Protein AF-A0A137Q5Z2-F1 (afdb_monomer_lite)

Secondary structure (DSSP, 8-state):
--HHHHHHTT--SGGGTSSTTS-----TT-EEEEEEE---SSS--EEEETT--BEEEEEESSS----SS---BSEEE--SSTT-EEEEEEE--S-S---EE-

Structure (mmCIF, N/CA/C/O backbone):
data_AF-A0A137Q5Z2-F1
#
_entry.id   AF-A0A137Q5Z2-F1
#
loop_
_atom_site.group_PDB
_atom_site.id
_atom_site.type_symbol
_atom_site.label_atom_id
_atom_site.label_alt_id
_atom_site.label_comp_id
_atom_site.label_asym_id
_atom_site.label_entity_id
_atom_site.label_seq_id
_atom_site.pdbx_PDB_ins_code
_atom_site.Cartn_x
_atom_site.Cartn_y
_atom_site.Cartn_z
_atom_site.occupancy
_atom_site.B_iso_or_equiv
_atom_site.auth_seq_id
_atom_site.auth_comp_id
_atom_site.auth_asym_id
_atom_site.auth_atom_id
_atom_site.pdbx_PDB_model_num
ATOM 1 N N . VAL A 1 1 ? -11.595 -15.745 14.068 1.00 59.00 1 VAL A N 1
ATOM 2 C CA . VAL A 1 1 ? -12.594 -14.665 14.278 1.00 59.00 1 VAL A CA 1
ATOM 3 C C . VAL A 1 1 ? -12.304 -13.531 13.299 1.00 59.00 1 VAL A C 1
ATOM 5 O O . VAL A 1 1 ? -11.138 -13.161 13.198 1.00 59.00 1 VAL A O 1
ATOM 8 N N . PRO A 1 2 ? -13.295 -13.009 12.554 1.00 68.00 2 PRO A N 1
ATOM 9 C CA . PRO A 1 2 ? -13.105 -11.891 11.624 1.00 68.00 2 PRO A CA 1
ATOM 10 C C . PRO A 1 2 ? -12.533 -10.636 12.302 1.00 68.00 2 PRO A C 1
ATOM 12 O O . PRO A 1 2 ? -12.912 -10.304 13.424 1.00 68.00 2 PRO A O 1
ATOM 15 N N . VAL A 1 3 ? -11.653 -9.908 11.608 1.00 67.38 3 VAL A N 1
ATOM 16 C CA . VAL A 1 3 ? -10.895 -8.785 12.195 1.00 67.38 3 VAL A CA 1
ATOM 17 C C . VAL A 1 3 ? -11.791 -7.625 12.638 1.00 67.38 3 VAL A C 1
ATOM 19 O O . VAL A 1 3 ? -11.549 -7.019 13.679 1.00 67.38 3 VAL A O 1
ATOM 22 N N . LEU A 1 4 ? -12.874 -7.358 11.901 1.00 67.94 4 LEU A N 1
ATOM 23 C CA . LEU A 1 4 ? -13.838 -6.311 12.247 1.00 67.94 4 LEU A CA 1
ATOM 24 C C . LEU A 1 4 ? -14.476 -6.538 13.628 1.00 67.94 4 LEU A C 1
ATOM 26 O O . LEU A 1 4 ? -14.644 -5.588 14.388 1.00 67.94 4 LEU A O 1
ATOM 30 N N . ILE A 1 5 ? -14.767 -7.793 13.983 1.00 70.50 5 ILE A N 1
ATOM 31 C CA . ILE A 1 5 ? -15.360 -8.139 15.283 1.00 70.50 5 ILE A CA 1
ATOM 32 C C . ILE A 1 5 ? -14.360 -7.874 16.415 1.00 70.50 5 ILE A C 1
ATOM 34 O O . ILE A 1 5 ? -14.744 -7.325 17.440 1.00 70.50 5 ILE A O 1
ATOM 38 N N . ARG A 1 6 ? -13.064 -8.149 16.210 1.00 62.84 6 ARG A N 1
ATOM 39 C CA . ARG A 1 6 ? -12.020 -7.870 17.213 1.00 62.84 6 ARG A CA 1
ATOM 40 C C . ARG A 1 6 ? -11.904 -6.366 17.518 1.00 62.84 6 ARG A C 1
ATOM 42 O O . ARG A 1 6 ? -11.782 -5.992 18.681 1.00 62.84 6 ARG A O 1
ATOM 49 N N . ILE A 1 7 ? -12.017 -5.503 16.500 1.00 67.50 7 ILE A N 1
ATOM 50 C CA . ILE A 1 7 ? -11.998 -4.034 16.668 1.00 67.50 7 ILE A CA 1
ATOM 51 C C . ILE A 1 7 ? -13.217 -3.550 17.471 1.00 67.50 7 ILE A C 1
ATOM 53 O O . ILE A 1 7 ? -13.084 -2.715 18.371 1.00 67.50 7 ILE A O 1
ATOM 57 N N . LEU A 1 8 ? -14.409 -4.072 17.167 1.00 69.69 8 LEU A N 1
ATOM 58 C CA . LEU A 1 8 ? -15.639 -3.702 17.875 1.00 69.69 8 LEU A CA 1
ATOM 59 C C . LEU A 1 8 ? -15.658 -4.217 19.322 1.00 69.69 8 LEU A C 1
ATOM 61 O O . LEU A 1 8 ? -16.182 -3.534 20.195 1.00 69.69 8 LEU A O 1
ATOM 65 N N . SER A 1 9 ? -14.988 -5.338 19.604 1.00 75.81 9 SER A N 1
ATOM 66 C CA . SER A 1 9 ? -14.763 -5.861 20.960 1.00 75.81 9 SER A CA 1
ATOM 67 C C . SER A 1 9 ? -13.719 -5.084 21.780 1.00 75.81 9 SER A C 1
ATOM 69 O O . SER A 1 9 ? -13.313 -5.543 22.842 1.00 75.81 9 SER A O 1
ATOM 71 N N . GLY A 1 10 ? -13.267 -3.915 21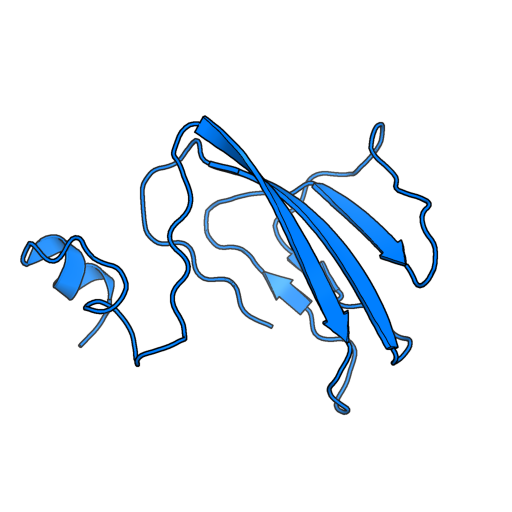.311 1.00 70.00 10 GLY A N 1
ATOM 72 C CA . GLY A 1 10 ? -12.389 -3.025 22.077 1.00 70.00 10 GLY A CA 1
ATOM 73 C C . GLY A 1 10 ? -10.894 -3.223 21.835 1.00 70.00 10 GLY A C 1
ATOM 74 O O . GLY A 1 10 ? -10.092 -2.499 22.421 1.00 70.00 10 GLY A O 1
ATOM 75 N N . VAL A 1 11 ? -10.491 -4.127 20.938 1.00 71.38 11 VAL A N 1
ATOM 76 C CA . VAL A 1 11 ? -9.081 -4.257 20.561 1.00 71.38 11 VAL A CA 1
ATOM 77 C C . VAL A 1 11 ? -8.662 -3.054 19.711 1.00 71.38 11 VAL A C 1
ATOM 79 O O . VAL A 1 11 ? -9.350 -2.668 18.761 1.00 71.38 11 VAL A O 1
ATOM 82 N N . ARG A 1 12 ? -7.540 -2.429 20.080 1.00 67.25 12 ARG A N 1
ATOM 83 C CA . ARG A 1 12 ? -7.010 -1.211 19.435 1.00 67.25 12 ARG A CA 1
ATOM 84 C C . ARG A 1 12 ? -5.586 -1.362 18.896 1.00 67.25 12 ARG A C 1
ATOM 86 O O . ARG A 1 12 ? -5.169 -0.518 18.113 1.00 67.25 12 ARG A O 1
ATOM 93 N N . ILE A 1 13 ? -4.866 -2.409 19.299 1.00 63.78 13 ILE A N 1
ATOM 94 C CA . ILE A 1 13 ? -3.494 -2.687 18.853 1.00 63.78 13 ILE A CA 1
ATOM 95 C C . ILE A 1 13 ? -3.507 -3.744 17.754 1.00 63.78 13 ILE A C 1
ATOM 97 O O . ILE A 1 13 ? -4.253 -4.723 17.835 1.00 63.78 13 ILE A O 1
ATOM 101 N N . ALA A 1 14 ? -2.730 -3.507 16.702 1.00 60.00 14 ALA A N 1
ATOM 102 C CA . ALA A 1 14 ? -2.795 -4.295 15.482 1.00 60.00 14 ALA A CA 1
ATOM 103 C C . ALA A 1 14 ? -2.301 -5.734 15.706 1.00 60.00 14 ALA A C 1
ATOM 105 O O . ALA A 1 14 ? -2.938 -6.657 15.207 1.00 60.00 14 ALA A O 1
ATOM 106 N N . GLU A 1 15 ? -1.317 -5.922 16.594 1.00 60.16 15 GLU A N 1
ATOM 107 C CA . GLU A 1 15 ? -0.789 -7.21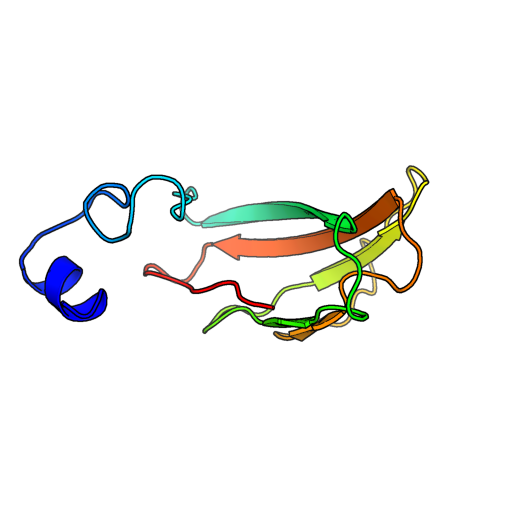8 17.058 1.00 60.16 15 GLU A CA 1
ATOM 108 C C . GLU A 1 15 ? -1.865 -8.119 17.675 1.00 60.16 15 GLU A C 1
ATOM 110 O O . GLU A 1 15 ? -1.768 -9.345 17.670 1.00 60.16 15 GLU A O 1
ATOM 115 N N . ALA A 1 16 ? -2.933 -7.516 18.197 1.00 59.06 16 ALA A N 1
ATOM 116 C CA . ALA A 1 16 ? -4.069 -8.233 18.754 1.00 59.06 16 ALA A CA 1
ATOM 117 C C . ALA A 1 16 ? -5.235 -8.369 17.759 1.00 59.06 16 ALA A C 1
ATOM 119 O O . ALA A 1 16 ? -6.331 -8.756 18.174 1.00 59.06 16 ALA A O 1
ATOM 120 N N . LEU A 1 17 ? -5.041 -8.078 16.466 1.00 60.53 17 LEU A N 1
ATOM 121 C CA . LEU A 1 17 ? -6.065 -8.136 15.413 1.00 60.53 17 LEU A CA 1
ATOM 122 C C . LEU A 1 17 ? -5.781 -9.189 14.330 1.00 60.53 17 LEU A C 1
ATOM 124 O O . LEU A 1 17 ? -6.746 -9.729 13.771 1.00 60.53 17 LEU A O 1
ATOM 128 N N . LEU A 1 18 ? -4.524 -9.567 14.088 1.00 64.06 18 LEU A N 1
ATOM 129 C CA . LEU A 1 18 ? -4.114 -10.496 13.023 1.00 64.06 18 LEU A CA 1
ATOM 130 C C . LEU A 1 18 ? -3.161 -11.594 13.547 1.00 64.06 18 LEU A C 1
ATOM 132 O O . LEU A 1 18 ? -2.809 -11.578 14.726 1.00 64.06 18 LEU A O 1
ATOM 136 N N . PRO A 1 19 ? -2.832 -12.630 12.744 1.00 64.88 19 PRO A N 1
ATOM 137 C CA . PRO A 1 19 ? -1.682 -13.485 13.024 1.00 64.88 19 PRO A CA 1
ATOM 138 C C . PRO A 1 19 ? -0.434 -12.604 13.107 1.00 64.88 19 PRO A C 1
ATOM 140 O O . PRO A 1 19 ? -0.222 -11.765 12.230 1.00 64.88 19 PRO A O 1
ATOM 143 N N . THR A 1 20 ? 0.355 -12.791 14.160 1.00 63.16 20 THR A N 1
ATOM 144 C CA . THR A 1 20 ? 1.523 -11.970 14.485 1.00 63.16 20 THR A CA 1
ATOM 145 C C . THR A 1 20 ? 2.417 -11.755 13.261 1.00 63.16 20 THR A C 1
ATOM 147 O O . THR A 1 20 ? 2.817 -12.719 12.606 1.00 63.16 20 THR A O 1
ATOM 150 N N . GLY A 1 21 ? 2.737 -10.492 12.959 1.00 68.00 21 GLY A N 1
ATOM 151 C CA . GLY A 1 21 ? 3.659 -10.119 11.875 1.00 68.00 21 GLY A CA 1
ATOM 152 C C . GLY A 1 21 ? 3.006 -9.736 10.541 1.00 68.00 21 GLY A C 1
ATOM 153 O O . GLY A 1 21 ? 3.718 -9.385 9.602 1.00 68.00 21 GLY A O 1
ATOM 154 N N . GLY A 1 22 ? 1.671 -9.766 10.446 1.00 73.44 22 GLY A N 1
ATOM 155 C CA . GLY A 1 22 ? 0.910 -9.282 9.284 1.00 73.44 22 GLY A CA 1
ATOM 156 C C . GLY A 1 22 ? 0.351 -7.861 9.426 1.00 73.44 22 GLY A C 1
ATOM 157 O O . GLY A 1 22 ? -0.379 -7.402 8.546 1.00 73.44 22 GLY A O 1
ATOM 158 N N . GLU A 1 23 ? 0.641 -7.174 10.532 1.00 76.62 23 GLU A N 1
ATOM 159 C CA . GLU A 1 23 ? 0.139 -5.830 10.812 1.00 76.62 23 GLU A CA 1
ATOM 160 C C . GLU A 1 23 ? 1.176 -4.721 10.603 1.00 76.62 23 GLU A C 1
ATOM 162 O O . GLU A 1 23 ? 2.362 -4.883 10.877 1.00 76.62 23 GLU A O 1
ATOM 167 N N . LEU A 1 24 ? 0.697 -3.548 10.175 1.00 83.94 24 LEU A N 1
ATOM 168 C CA . LEU A 1 24 ? 1.473 -2.311 10.157 1.00 83.94 24 LEU A CA 1
ATOM 169 C C . LEU A 1 24 ? 0.605 -1.151 10.654 1.00 83.94 24 LEU A C 1
ATOM 171 O O . LEU A 1 24 ? -0.389 -0.789 10.021 1.00 83.94 24 LEU A O 1
ATOM 175 N N . THR A 1 25 ? 0.996 -0.544 11.773 1.00 85.81 25 THR A N 1
ATOM 176 C CA . THR A 1 25 ? 0.356 0.676 12.279 1.00 85.81 25 THR A CA 1
ATOM 177 C C . THR A 1 25 ? 0.962 1.895 11.593 1.00 85.81 25 THR A C 1
ATOM 179 O O . THR A 1 25 ? 2.182 2.045 11.539 1.00 85.81 25 THR A O 1
ATOM 182 N N . VAL A 1 26 ? 0.113 2.792 11.090 1.00 88.44 26 VAL A N 1
ATOM 183 C CA . VAL A 1 26 ? 0.539 4.022 10.412 1.00 88.44 26 VAL A CA 1
ATOM 184 C C . VAL A 1 26 ? 0.035 5.268 11.146 1.00 88.44 26 VAL A C 1
ATOM 186 O O . VAL A 1 26 ? -1.079 5.262 11.677 1.00 88.44 26 VAL A O 1
ATOM 189 N N . PRO A 1 27 ? 0.819 6.359 11.183 1.00 92.38 27 PRO A N 1
ATOM 190 C CA . PRO A 1 27 ? 0.392 7.610 11.801 1.00 92.38 27 PRO A CA 1
ATOM 191 C C . PRO A 1 27 ? -0.770 8.245 11.031 1.00 92.38 27 PRO A C 1
ATOM 193 O O . PRO A 1 27 ? -0.833 8.153 9.806 1.00 92.38 27 PRO A O 1
ATOM 196 N N . LYS A 1 28 ? -1.666 8.936 11.742 1.00 91.50 28 LYS A N 1
ATOM 197 C CA . LYS A 1 28 ? -2.805 9.672 11.167 1.00 91.50 28 LYS A CA 1
ATOM 198 C C . LYS A 1 28 ? -2.346 10.928 10.404 1.00 91.50 28 LYS A C 1
ATOM 200 O O . LYS A 1 28 ? -1.404 11.593 10.829 1.00 91.50 28 LYS A O 1
ATOM 205 N N . GLU A 1 29 ? -3.039 11.271 9.313 1.00 93.06 29 GLU A N 1
ATOM 206 C CA . GLU A 1 29 ? -2.788 12.461 8.473 1.00 93.06 29 GLU A CA 1
ATOM 207 C C . GLU A 1 29 ? -1.345 12.575 7.937 1.00 93.06 29 GLU A C 1
ATOM 209 O O . GLU A 1 29 ? -0.781 13.664 7.820 1.00 93.06 29 GLU A O 1
ATOM 214 N N . LYS A 1 30 ? -0.726 11.448 7.583 1.00 95.00 30 LYS A N 1
ATOM 215 C CA . LYS A 1 30 ? 0.607 11.390 6.973 1.00 95.00 30 LYS A CA 1
ATOM 216 C C . LYS A 1 30 ? 0.552 10.818 5.565 1.00 95.00 30 LYS A C 1
ATOM 218 O O . LYS A 1 30 ? -0.370 10.092 5.199 1.00 95.00 30 LYS A O 1
ATOM 223 N N . VAL A 1 31 ? 1.562 11.163 4.774 1.00 93.81 31 VAL A N 1
ATOM 224 C CA . VAL A 1 31 ? 1.830 10.495 3.501 1.00 93.81 31 VAL A CA 1
ATOM 225 C C . VAL A 1 31 ? 2.752 9.327 3.796 1.00 93.81 31 VAL A C 1
ATOM 227 O O . VAL A 1 31 ? 3.860 9.521 4.291 1.00 93.81 31 VAL A O 1
ATOM 230 N N . ILE A 1 32 ? 2.276 8.125 3.506 1.00 93.69 32 ILE A N 1
ATOM 231 C CA . ILE A 1 32 ? 3.046 6.896 3.639 1.00 93.69 32 ILE A CA 1
ATOM 232 C C . ILE A 1 32 ? 3.484 6.479 2.250 1.00 93.69 32 ILE A C 1
ATOM 234 O O . ILE A 1 32 ? 2.683 6.487 1.315 1.00 93.69 32 ILE A O 1
ATOM 238 N N . ARG A 1 33 ? 4.759 6.124 2.129 1.00 91.44 33 ARG A N 1
ATOM 239 C CA . ARG A 1 33 ? 5.312 5.468 0.953 1.00 91.44 33 ARG A CA 1
ATOM 240 C C . ARG A 1 33 ? 5.598 4.019 1.309 1.00 91.44 33 ARG A C 1
ATOM 242 O O . ARG A 1 33 ? 6.152 3.742 2.368 1.00 91.44 33 ARG A O 1
ATOM 249 N N . VAL A 1 34 ? 5.221 3.127 0.409 1.00 89.62 34 VAL A N 1
ATOM 250 C CA . VAL A 1 34 ? 5.522 1.704 0.491 1.00 89.62 34 VAL A CA 1
ATOM 251 C C . VAL A 1 34 ? 6.428 1.361 -0.676 1.00 89.62 34 VAL A C 1
ATOM 253 O O . VAL A 1 34 ? 6.109 1.677 -1.823 1.00 89.62 34 VAL A O 1
ATOM 256 N N . ASP A 1 35 ? 7.546 0.720 -0.356 1.00 88.31 35 ASP A N 1
ATOM 257 C CA . ASP A 1 35 ? 8.473 0.140 -1.317 1.00 88.31 35 ASP A CA 1
ATOM 258 C C . ASP A 1 35 ? 8.411 -1.377 -1.165 1.00 88.31 35 ASP A C 1
ATOM 260 O O . ASP A 1 35 ? 8.581 -1.908 -0.066 1.00 88.31 35 ASP A O 1
ATOM 264 N N . THR A 1 36 ? 8.115 -2.090 -2.247 1.00 85.12 36 THR A N 1
ATOM 265 C CA . THR A 1 36 ? 8.002 -3.550 -2.205 1.00 85.12 36 THR A CA 1
ATOM 266 C C . THR A 1 36 ? 8.805 -4.182 -3.319 1.00 85.12 36 THR A C 1
ATOM 268 O O . THR A 1 36 ? 8.589 -3.898 -4.495 1.00 85.12 36 THR A O 1
ATOM 271 N N . LEU A 1 37 ? 9.735 -5.048 -2.925 1.00 82.81 37 LEU A N 1
ATOM 272 C CA . LEU A 1 37 ? 10.571 -5.824 -3.829 1.00 82.81 37 LEU A CA 1
ATOM 273 C C . LEU A 1 37 ? 9.785 -7.001 -4.394 1.00 82.81 37 LEU A C 1
ATOM 275 O O . LEU A 1 37 ? 9.161 -7.758 -3.645 1.00 82.81 37 LEU A O 1
ATOM 279 N N . ARG A 1 38 ? 9.911 -7.229 -5.699 1.00 79.19 38 ARG A N 1
ATOM 280 C CA . ARG A 1 38 ? 9.505 -8.498 -6.291 1.00 79.19 38 ARG A CA 1
ATOM 281 C C . ARG A 1 38 ? 10.524 -9.576 -5.913 1.00 79.19 38 ARG A C 1
ATOM 283 O O . ARG A 1 38 ? 11.661 -9.538 -6.380 1.00 79.19 38 ARG A O 1
ATOM 290 N N . ARG A 1 39 ? 10.101 -10.531 -5.074 1.00 71.88 39 ARG A N 1
ATOM 291 C CA . ARG A 1 39 ? 10.932 -11.657 -4.589 1.00 71.88 39 ARG A CA 1
ATOM 292 C C . ARG A 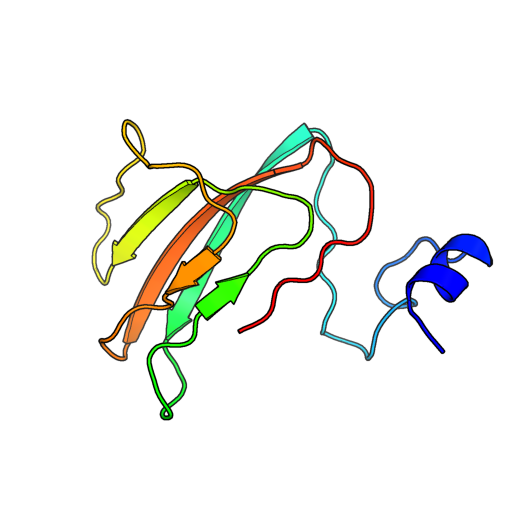1 39 ? 10.365 -13.050 -4.887 1.00 71.88 39 ARG A C 1
ATOM 294 O O . ARG A 1 39 ? 11.003 -14.029 -4.525 1.00 71.88 39 ARG A O 1
ATOM 301 N N . LEU A 1 40 ? 9.162 -13.152 -5.457 1.00 66.19 40 LEU A N 1
ATOM 302 C CA . LEU A 1 40 ? 8.471 -14.429 -5.665 1.00 66.19 40 LEU A CA 1
ATOM 303 C C . LEU A 1 40 ? 8.268 -14.716 -7.157 1.00 66.19 40 LEU A C 1
ATOM 305 O O . LEU A 1 40 ? 7.886 -13.834 -7.932 1.00 66.19 40 LEU A O 1
ATOM 309 N N . SER A 1 41 ? 8.519 -15.970 -7.537 1.00 62.44 41 SER A N 1
ATOM 310 C CA . SER A 1 41 ? 8.129 -16.553 -8.819 1.00 62.44 41 SER A CA 1
ATOM 311 C C . SER A 1 41 ? 6.642 -16.939 -8.780 1.00 62.44 41 SER A C 1
ATOM 313 O O . SER A 1 41 ? 6.120 -17.294 -7.727 1.00 62.44 41 SER A O 1
ATOM 315 N N . GLY A 1 42 ? 5.932 -16.845 -9.912 1.00 66.31 42 GLY A N 1
ATOM 316 C CA . GLY A 1 42 ? 4.493 -17.172 -9.976 1.00 66.31 42 GLY A CA 1
ATOM 317 C C . GLY A 1 42 ? 3.600 -16.135 -10.659 1.00 66.31 42 GLY A C 1
ATOM 318 O O . GLY A 1 42 ? 2.408 -16.371 -10.819 1.00 66.31 42 GLY A O 1
ATOM 319 N N . GLY A 1 43 ? 4.167 -15.022 -11.119 1.00 61.50 43 GLY A N 1
ATOM 320 C CA . GLY A 1 43 ? 3.481 -14.047 -11.964 1.00 61.50 43 GLY A CA 1
ATOM 321 C C . GLY A 1 43 ? 3.669 -12.616 -11.473 1.00 61.50 43 GLY A C 1
ATOM 322 O O . GLY A 1 43 ? 4.331 -12.378 -10.459 1.00 61.50 43 GLY A O 1
ATOM 323 N N . PRO A 1 44 ? 3.136 -11.640 -12.213 1.00 62.72 44 PRO A N 1
ATOM 324 C CA . PRO A 1 44 ? 3.179 -10.259 -11.791 1.00 62.72 44 PRO A CA 1
ATOM 325 C C . PRO A 1 44 ? 2.024 -10.055 -10.788 1.00 62.72 44 PRO A C 1
ATOM 327 O O . PRO A 1 44 ? 0.851 -9.981 -11.145 1.00 62.72 44 PRO A O 1
ATOM 330 N N . HIS A 1 45 ? 2.367 -10.094 -9.501 1.00 77.56 45 HIS A N 1
ATOM 331 C CA . HIS A 1 45 ? 1.430 -9.966 -8.385 1.00 77.56 45 HIS A CA 1
ATOM 332 C C . HIS A 1 45 ? 0.759 -8.588 -8.366 1.00 77.56 45 HIS A C 1
ATOM 334 O O . HIS A 1 45 ? 1.422 -7.576 -8.584 1.00 77.56 45 HIS A O 1
ATOM 340 N N . THR A 1 46 ? -0.538 -8.513 -8.070 1.00 83.00 46 THR A N 1
ATOM 341 C CA . THR A 1 46 ? -1.278 -7.245 -8.096 1.00 83.00 46 THR A CA 1
ATOM 342 C C . THR A 1 46 ? -1.630 -6.759 -6.704 1.00 83.00 46 THR A C 1
ATOM 344 O O . THR A 1 46 ? -2.458 -7.348 -6.033 1.00 83.00 46 THR A O 1
ATOM 347 N N . PHE A 1 47 ? -1.075 -5.635 -6.269 1.00 86.25 47 PHE A N 1
ATOM 348 C CA . PHE A 1 47 ? -1.482 -5.025 -5.014 1.00 86.25 47 PHE A CA 1
ATOM 349 C C . PHE A 1 47 ? -2.820 -4.311 -5.120 1.00 86.25 47 PHE A C 1
ATOM 351 O O . PHE A 1 47 ? -2.932 -3.359 -5.889 1.00 86.25 47 PHE A O 1
ATOM 358 N N . HIS A 1 48 ? -3.778 -4.706 -4.280 1.00 89.75 48 HIS A N 1
ATOM 359 C CA . HIS A 1 48 ? -5.008 -3.963 -4.013 1.00 89.75 48 HIS A CA 1
ATOM 360 C C . HIS A 1 48 ? -5.037 -3.420 -2.578 1.00 89.75 48 HIS A C 1
ATOM 362 O O . HIS A 1 48 ? -4.766 -4.161 -1.626 1.00 89.75 48 HIS A O 1
ATOM 368 N N . MET A 1 49 ? -5.404 -2.142 -2.418 1.00 88.50 49 MET A N 1
ATOM 369 C CA . MET A 1 49 ? -5.654 -1.517 -1.115 1.00 88.50 49 MET A CA 1
ATOM 370 C C . MET A 1 49 ? -7.135 -1.239 -0.899 1.00 88.50 49 MET A C 1
ATOM 372 O O . MET A 1 49 ? -7.777 -0.484 -1.625 1.00 88.50 49 MET A O 1
ATOM 376 N N . HIS A 1 50 ? -7.669 -1.794 0.182 1.00 87.75 50 HIS A N 1
ATOM 377 C CA . HIS A 1 50 ? -9.066 -1.587 0.528 1.00 87.75 50 HIS A CA 1
ATOM 378 C C . HIS A 1 50 ? -9.305 -0.169 1.086 1.00 87.75 50 HIS A C 1
ATOM 380 O O . HIS A 1 50 ? -8.672 0.227 2.064 1.00 87.75 50 HIS A O 1
ATOM 386 N N . LYS A 1 51 ? -10.277 0.561 0.511 1.00 81.06 51 LYS A N 1
ATOM 387 C CA . LYS A 1 51 ? -10.774 1.888 0.956 1.00 81.06 51 LYS A CA 1
ATOM 388 C C . LYS A 1 51 ? -9.779 3.054 0.875 1.00 81.06 51 LYS A C 1
ATOM 390 O O . LYS A 1 51 ? -10.077 4.139 1.384 1.00 81.06 51 LYS A O 1
ATOM 395 N N . VAL A 1 52 ? -8.626 2.849 0.244 1.00 86.88 52 VAL A N 1
ATOM 396 C CA . VAL A 1 52 ? -7.593 3.870 0.063 1.00 86.88 52 VAL A CA 1
ATOM 397 C C . VAL A 1 52 ? -7.059 3.778 -1.357 1.00 86.88 52 VAL A C 1
ATOM 399 O O . VAL A 1 52 ? -6.533 2.745 -1.759 1.00 86.88 52 VAL A O 1
ATOM 402 N N . SER A 1 53 ? -7.159 4.874 -2.105 1.00 90.31 53 SER A N 1
ATOM 403 C CA . SER A 1 53 ? -6.430 5.011 -3.362 1.00 90.31 53 SER A CA 1
ATOM 404 C C . SER A 1 53 ? -5.009 5.510 -3.099 1.00 90.31 53 SER A C 1
ATOM 406 O O . SER A 1 53 ? -4.767 6.312 -2.193 1.00 90.31 53 SER A O 1
ATOM 408 N N . PHE A 1 54 ? -4.078 5.070 -3.929 1.00 91.44 54 PHE A N 1
ATOM 409 C CA . PHE A 1 54 ? -2.666 5.404 -3.874 1.00 91.44 54 PHE A CA 1
ATOM 410 C C . PHE A 1 54 ? -2.160 5.893 -5.231 1.00 91.44 54 PHE A C 1
ATOM 412 O O . PHE A 1 54 ? -2.757 5.639 -6.278 1.00 91.44 54 PHE A O 1
ATOM 419 N N . ASP A 1 55 ? -1.030 6.589 -5.197 1.00 92.25 55 ASP A N 1
ATOM 420 C CA . ASP A 1 55 ? -0.319 7.080 -6.370 1.00 92.25 55 ASP A CA 1
ATOM 421 C C . ASP A 1 55 ? 0.881 6.146 -6.633 1.00 92.25 55 ASP A C 1
ATOM 423 O O . ASP A 1 55 ? 1.840 6.160 -5.846 1.00 92.25 55 ASP A O 1
ATOM 427 N N . PRO A 1 56 ? 0.871 5.314 -7.694 1.00 89.75 56 PRO A N 1
ATOM 428 C CA . PRO A 1 56 ? 2.043 4.538 -8.082 1.00 89.75 56 PRO A CA 1
ATOM 429 C C . PRO A 1 56 ? 3.156 5.475 -8.540 1.00 89.75 56 PRO A C 1
ATOM 431 O O . PRO A 1 56 ? 2.996 6.237 -9.495 1.00 89.75 56 PRO A O 1
ATOM 434 N N . LEU A 1 57 ? 4.300 5.423 -7.878 1.00 88.06 57 LEU A N 1
ATOM 435 C CA . LEU A 1 57 ? 5.455 6.232 -8.245 1.00 88.06 57 LEU A CA 1
ATOM 436 C C . LEU A 1 57 ? 6.213 5.601 -9.414 1.00 88.06 57 LEU A C 1
ATOM 438 O O . LEU A 1 57 ? 6.842 6.340 -10.166 1.00 88.06 57 LEU A O 1
ATOM 442 N N . GLY A 1 58 ? 6.110 4.276 -9.588 1.00 83.31 58 GLY A N 1
ATOM 443 C CA . GLY A 1 58 ? 6.651 3.511 -10.716 1.00 83.31 58 GLY A CA 1
ATOM 444 C C . GLY A 1 58 ? 7.324 2.200 -10.297 1.00 83.31 58 GLY A C 1
ATOM 445 O O . GLY A 1 58 ? 7.300 1.822 -9.124 1.00 83.31 58 GLY A O 1
ATOM 446 N N . TYR A 1 59 ? 7.916 1.527 -11.286 1.00 81.44 59 TYR A N 1
ATOM 447 C CA . TYR A 1 59 ? 8.700 0.302 -11.131 1.00 81.44 59 TYR A CA 1
ATOM 448 C C . TYR A 1 59 ? 10.172 0.617 -11.331 1.00 81.44 59 TYR A C 1
ATOM 450 O O . TYR A 1 59 ? 10.541 1.222 -12.339 1.00 81.44 59 TYR A O 1
ATOM 458 N N . PHE A 1 60 ? 11.006 0.219 -10.382 1.00 76.88 60 PHE A N 1
ATOM 459 C CA . PHE A 1 60 ? 12.361 0.725 -10.293 1.00 76.88 60 PHE A CA 1
ATOM 460 C C . PHE A 1 60 ? 13.365 -0.356 -9.916 1.00 76.88 60 PHE A C 1
ATOM 462 O O . PHE A 1 60 ? 13.116 -1.224 -9.087 1.00 76.88 60 PHE A O 1
ATOM 469 N N . ASN A 1 61 ? 14.548 -0.217 -10.494 1.00 72.62 61 ASN A N 1
ATOM 470 C CA . ASN A 1 61 ? 15.837 -0.635 -9.950 1.00 72.62 61 ASN A CA 1
ATOM 471 C C . ASN A 1 61 ? 16.803 0.569 -9.898 1.00 72.62 61 ASN A C 1
ATOM 473 O O . ASN A 1 61 ? 18.018 0.408 -9.863 1.00 72.62 61 ASN A O 1
ATOM 477 N N . THR A 1 62 ? 16.251 1.790 -9.941 1.00 67.81 62 THR A N 1
ATOM 478 C CA . THR A 1 62 ? 16.979 3.067 -9.980 1.00 67.81 62 THR A CA 1
ATOM 479 C C . THR A 1 62 ? 16.385 4.062 -8.974 1.00 67.81 62 THR A C 1
ATOM 481 O O . THR A 1 62 ? 15.306 3.837 -8.434 1.00 67.81 62 THR A O 1
ATOM 484 N N . ASN A 1 63 ? 17.055 5.199 -8.752 1.00 68.00 63 ASN A N 1
ATOM 485 C CA . ASN A 1 63 ? 16.612 6.252 -7.821 1.00 68.00 63 ASN A CA 1
ATOM 486 C C . ASN A 1 63 ? 15.680 7.317 -8.441 1.00 68.00 63 ASN A C 1
ATOM 488 O O . ASN A 1 63 ? 15.542 8.411 -7.893 1.00 68.00 63 ASN A O 1
ATOM 492 N N . ARG A 1 64 ? 15.062 7.060 -9.599 1.00 76.56 64 ARG A N 1
ATOM 493 C CA . ARG A 1 64 ? 14.143 8.016 -10.250 1.00 76.56 64 ARG A CA 1
ATOM 494 C C . ARG A 1 64 ? 12.705 7.698 -9.844 1.00 76.56 64 ARG A C 1
ATOM 496 O O . ARG A 1 64 ? 12.369 6.534 -9.779 1.00 76.56 64 ARG A O 1
ATOM 503 N N . PHE A 1 65 ? 11.857 8.698 -9.592 1.00 79.88 65 PHE A N 1
ATOM 504 C CA . PHE A 1 65 ? 10.465 8.505 -9.146 1.00 79.88 65 PHE A CA 1
ATOM 505 C C . PHE A 1 65 ? 9.512 9.472 -9.853 1.00 79.88 65 PHE A C 1
ATOM 507 O O . PHE A 1 65 ? 9.856 10.639 -10.049 1.00 79.88 65 PHE A O 1
ATOM 514 N N . LYS A 1 66 ? 8.291 9.027 -10.187 1.00 80.44 66 LYS A N 1
ATOM 515 C CA . LYS A 1 66 ? 7.258 9.893 -10.774 1.00 80.44 66 LYS A CA 1
ATOM 516 C C . LYS A 1 66 ? 6.373 10.499 -9.681 1.00 80.44 66 LYS A C 1
ATOM 518 O O . LYS A 1 66 ? 5.385 9.900 -9.268 1.00 80.44 66 LYS A O 1
ATOM 523 N N . PHE A 1 67 ? 6.722 11.695 -9.208 1.00 79.81 67 PHE A N 1
ATOM 524 C CA . PHE A 1 67 ? 5.975 12.371 -8.134 1.00 79.81 67 PHE A CA 1
ATOM 525 C C . PHE A 1 67 ? 4.848 13.303 -8.605 1.00 79.81 67 PHE A C 1
ATOM 527 O O . PHE A 1 67 ? 3.942 13.564 -7.808 1.00 79.81 67 PHE A O 1
ATOM 534 N N . LEU A 1 68 ? 4.916 13.805 -9.845 1.00 77.12 68 LEU A N 1
ATOM 535 C CA . LEU A 1 68 ? 4.013 14.838 -10.374 1.00 77.12 68 LEU A CA 1
ATOM 536 C C . LEU A 1 68 ? 2.744 14.240 -11.006 1.00 77.12 68 LEU A C 1
ATOM 538 O O . LEU A 1 68 ? 1.657 14.476 -10.496 1.00 77.12 68 LEU A O 1
ATOM 542 N N . ASP A 1 69 ? 2.874 13.380 -12.023 1.00 78.06 69 ASP A N 1
ATOM 543 C CA . ASP A 1 69 ? 1.716 12.923 -12.821 1.00 78.06 69 ASP A CA 1
ATOM 544 C C . ASP A 1 69 ? 1.390 11.439 -12.616 1.00 78.06 69 ASP A C 1
ATOM 546 O O . ASP A 1 69 ? 1.248 10.658 -13.567 1.00 78.06 69 ASP A O 1
ATOM 550 N N . SER A 1 70 ? 1.361 11.002 -11.362 1.00 81.56 70 SER A N 1
ATOM 551 C CA . SER A 1 70 ? 0.929 9.642 -11.051 1.00 81.56 70 SER A CA 1
ATOM 552 C C . SER A 1 70 ? -0.598 9.545 -11.093 1.00 81.56 70 SER A C 1
ATOM 554 O O . SER A 1 70 ? -1.299 10.337 -10.465 1.00 81.56 70 SER A O 1
ATOM 556 N N . VAL A 1 71 ? -1.118 8.560 -11.829 1.00 85.69 71 VAL A N 1
ATOM 557 C CA . VAL A 1 71 ? -2.560 8.288 -11.872 1.00 85.69 71 VAL A CA 1
ATOM 558 C C . VAL A 1 71 ? -2.950 7.501 -10.629 1.00 85.69 71 VAL A C 1
ATOM 560 O O . VAL A 1 71 ? -2.598 6.320 -10.502 1.00 85.69 71 VAL A O 1
ATOM 563 N N . ARG A 1 72 ? -3.708 8.163 -9.754 1.00 90.00 72 ARG A N 1
ATOM 564 C CA . ARG A 1 72 ? -4.272 7.588 -8.536 1.00 90.00 72 ARG A CA 1
ATOM 565 C C . ARG A 1 72 ? -5.198 6.416 -8.857 1.00 90.00 72 ARG A C 1
ATOM 567 O O . ARG A 1 72 ? -6.055 6.517 -9.730 1.00 90.00 72 ARG A O 1
ATOM 574 N N . ARG A 1 73 ? -5.016 5.309 -8.143 1.00 90.44 73 ARG A N 1
ATOM 575 C CA . ARG A 1 73 ? -5.751 4.046 -8.318 1.00 90.44 73 ARG A CA 1
ATOM 576 C C . ARG A 1 73 ? -5.754 3.252 -7.014 1.00 90.44 73 ARG A C 1
ATOM 578 O O . ARG A 1 73 ? -5.104 3.654 -6.060 1.00 90.44 73 ARG A O 1
ATOM 585 N N . ASP A 1 74 ? -6.471 2.144 -6.951 1.00 90.69 74 ASP A N 1
ATOM 586 C CA . ASP A 1 74 ? -6.523 1.243 -5.787 1.00 90.69 74 ASP A CA 1
ATOM 587 C C . ASP A 1 74 ? -5.913 -0.139 -6.069 1.00 90.69 74 ASP A C 1
ATOM 589 O O . ASP A 1 74 ? -5.829 -0.971 -5.164 1.00 90.69 74 ASP A O 1
ATOM 593 N N . MET A 1 75 ? -5.470 -0.372 -7.309 1.00 88.56 75 MET A N 1
ATOM 594 C CA . MET A 1 75 ? -4.823 -1.596 -7.760 1.00 88.56 75 MET A CA 1
ATOM 595 C C . MET A 1 75 ? -3.602 -1.290 -8.638 1.00 88.56 75 MET A C 1
ATOM 597 O O . MET A 1 75 ? -3.649 -0.422 -9.511 1.00 88.56 75 MET A O 1
ATOM 601 N N . THR A 1 76 ? -2.492 -1.996 -8.431 1.00 87.38 76 THR A N 1
ATOM 602 C CA . THR A 1 76 ? -1.287 -1.898 -9.272 1.00 87.38 76 THR A CA 1
ATOM 603 C C . THR A 1 76 ? -0.549 -3.225 -9.328 1.00 87.38 76 THR A C 1
ATOM 605 O O . THR A 1 76 ? -0.657 -4.030 -8.415 1.00 87.38 76 THR A O 1
ATOM 608 N N . ASN A 1 77 ? 0.232 -3.456 -10.376 1.00 84.69 77 ASN A N 1
ATOM 609 C CA . ASN A 1 77 ? 1.102 -4.627 -10.456 1.00 84.69 77 ASN A CA 1
ATOM 610 C C . ASN A 1 77 ? 2.368 -4.441 -9.579 1.00 84.69 77 ASN A C 1
ATOM 612 O O . ASN A 1 77 ? 2.646 -3.317 -9.174 1.00 84.69 77 ASN A O 1
ATOM 616 N N . MET A 1 78 ? 3.126 -5.499 -9.269 1.00 76.62 78 MET A N 1
ATOM 617 C CA . MET A 1 78 ? 4.361 -5.512 -8.460 1.00 76.62 78 MET A CA 1
ATOM 618 C C . MET A 1 78 ? 5.663 -5.350 -9.262 1.00 76.62 78 MET A C 1
ATOM 620 O O . MET A 1 78 ? 6.723 -5.258 -8.647 1.00 76.62 78 MET A O 1
ATOM 624 N N . CYS A 1 79 ? 5.582 -5.259 -10.596 1.00 75.50 79 CYS A N 1
ATOM 625 C CA . CYS A 1 79 ? 6.670 -5.333 -11.592 1.00 75.50 79 CYS A CA 1
ATOM 626 C C . CYS A 1 79 ? 6.791 -6.733 -12.210 1.00 75.50 79 CYS A C 1
ATOM 628 O O . CYS A 1 79 ? 6.523 -7.739 -11.563 1.00 75.50 79 CYS A O 1
ATOM 630 N N . GLU A 1 80 ? 7.229 -6.796 -13.465 1.00 75.81 80 GLU A N 1
ATOM 631 C CA . GLU A 1 80 ? 7.449 -8.049 -14.200 1.00 75.81 80 GLU A CA 1
ATOM 632 C C . GLU A 1 80 ? 8.880 -8.587 -14.066 1.00 75.81 80 GLU A C 1
ATOM 634 O O . GLU A 1 80 ? 9.127 -9.762 -14.337 1.00 75.81 80 GLU A O 1
ATOM 639 N N . THR A 1 81 ? 9.832 -7.757 -13.628 1.00 79.56 81 THR A N 1
ATOM 640 C CA . THR A 1 81 ? 11.258 -8.105 -13.514 1.00 79.56 81 THR A CA 1
ATOM 641 C C . THR A 1 81 ? 11.635 -8.373 -12.062 1.00 79.56 81 THR A C 1
ATOM 643 O O . THR A 1 81 ? 11.240 -7.646 -11.155 1.00 79.56 81 THR A O 1
ATOM 646 N N . GLU A 1 82 ? 12.32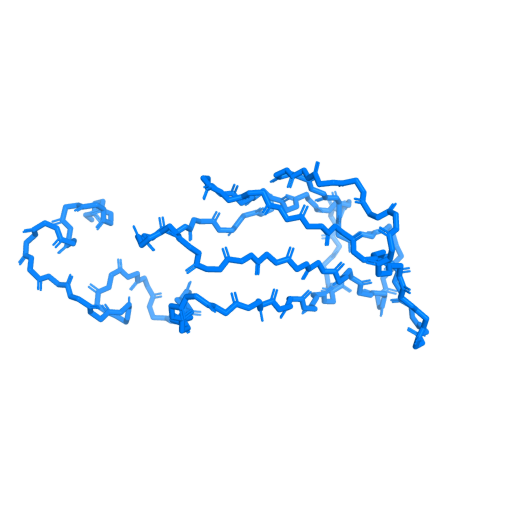9 -9.481 -11.815 1.00 80.94 82 GLU A N 1
ATOM 647 C CA . GLU A 1 82 ? 12.708 -9.909 -10.466 1.00 80.94 82 GLU A CA 1
ATOM 648 C C . GLU A 1 82 ? 13.840 -9.018 -9.956 1.00 80.94 82 GLU A C 1
ATOM 650 O O . GLU A 1 82 ? 14.668 -8.559 -10.741 1.00 80.94 82 GLU A O 1
ATOM 655 N N . GLY A 1 83 ? 13.842 -8.707 -8.660 1.00 79.12 83 GLY A N 1
ATOM 656 C CA . GLY A 1 83 ? 14.801 -7.763 -8.081 1.00 79.12 83 GLY A CA 1
ATOM 657 C C . GLY A 1 83 ? 14.443 -6.284 -8.275 1.00 79.12 83 GLY A C 1
ATOM 658 O O . GLY A 1 83 ? 14.996 -5.440 -7.571 1.00 79.12 83 GLY A O 1
ATOM 659 N N . ASN A 1 84 ? 13.476 -5.954 -9.138 1.00 83.75 84 ASN A N 1
ATOM 660 C CA . ASN A 1 84 ? 12.883 -4.618 -9.161 1.00 83.75 84 ASN A CA 1
ATOM 661 C C . ASN A 1 84 ? 11.917 -4.439 -7.979 1.00 83.75 84 ASN A C 1
ATOM 663 O O . ASN A 1 84 ? 11.352 -5.402 -7.451 1.00 83.75 84 ASN A O 1
ATOM 667 N N . PHE A 1 85 ? 11.687 -3.188 -7.590 1.00 84.81 85 PHE A N 1
ATOM 668 C CA . PHE A 1 85 ? 10.643 -2.815 -6.643 1.00 84.81 85 PHE A CA 1
ATOM 669 C C . PHE A 1 85 ? 9.575 -1.944 -7.297 1.00 84.81 85 PHE A C 1
ATOM 671 O O . PHE A 1 85 ? 9.834 -1.211 -8.253 1.00 84.81 85 PHE A O 1
ATOM 678 N N . ILE A 1 86 ? 8.368 -1.996 -6.746 1.00 87.38 86 ILE A N 1
ATOM 679 C CA . ILE A 1 86 ? 7.358 -0.961 -6.945 1.00 87.38 86 ILE A CA 1
ATOM 680 C C . ILE A 1 86 ? 7.381 -0.003 -5.756 1.00 87.38 86 ILE A C 1
ATOM 682 O O . ILE A 1 86 ? 7.518 -0.426 -4.608 1.00 87.38 86 ILE A O 1
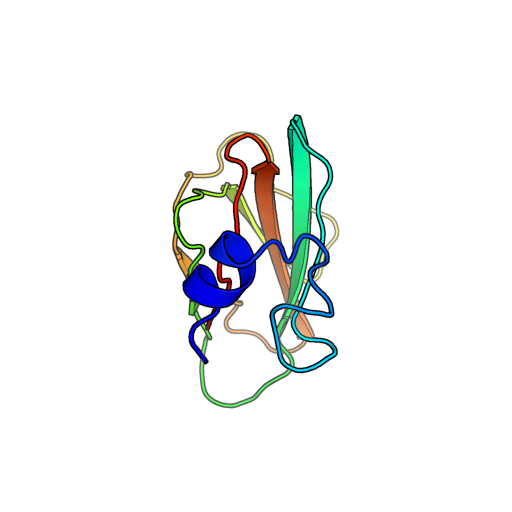ATOM 686 N N . ALA A 1 87 ? 7.199 1.285 -6.043 1.00 89.75 87 ALA A N 1
ATOM 687 C CA . ALA A 1 87 ? 6.934 2.302 -5.039 1.00 89.75 87 ALA A CA 1
ATOM 688 C C . ALA A 1 87 ? 5.540 2.905 -5.249 1.00 89.75 87 ALA A C 1
ATOM 690 O O . ALA A 1 87 ? 5.184 3.277 -6.370 1.00 89.75 87 ALA A O 1
ATOM 691 N N . PHE A 1 88 ? 4.761 3.059 -4.181 1.00 91.38 88 PHE A N 1
ATOM 692 C CA . PHE A 1 88 ? 3.498 3.801 -4.205 1.00 91.38 88 PHE A CA 1
ATOM 693 C C . PHE A 1 88 ? 3.293 4.586 -2.909 1.00 91.38 88 PHE A C 1
ATOM 695 O O . PHE A 1 88 ? 3.892 4.274 -1.878 1.00 91.38 88 PHE A O 1
ATOM 702 N N . ARG A 1 89 ? 2.460 5.630 -2.955 1.00 92.94 89 ARG A N 1
ATOM 703 C CA . ARG A 1 89 ? 2.146 6.459 -1.782 1.00 92.94 89 ARG A CA 1
ATOM 704 C C . ARG A 1 89 ? 0.652 6.644 -1.569 1.00 92.94 89 ARG A C 1
ATOM 706 O O . ARG A 1 89 ? -0.103 6.709 -2.532 1.00 92.94 89 ARG A O 1
ATOM 713 N N . PHE A 1 90 ? 0.239 6.820 -0.323 1.00 92.88 90 PHE A N 1
ATOM 714 C CA . PHE A 1 90 ? -1.136 7.166 0.037 1.00 92.88 90 PHE A CA 1
ATOM 715 C C . PHE A 1 90 ? -1.175 8.063 1.274 1.00 92.88 90 PHE A C 1
ATOM 717 O O . PHE A 1 90 ? -0.206 8.152 2.031 1.00 92.88 90 PHE A O 1
ATOM 724 N N . LYS A 1 91 ? -2.307 8.745 1.479 1.00 93.62 91 LYS A N 1
ATOM 725 C CA . LYS A 1 91 ? -2.544 9.587 2.656 1.00 93.62 91 LYS A CA 1
ATOM 726 C C . LYS A 1 91 ? -3.372 8.832 3.696 1.00 93.62 91 LYS A C 1
ATOM 728 O O . LYS A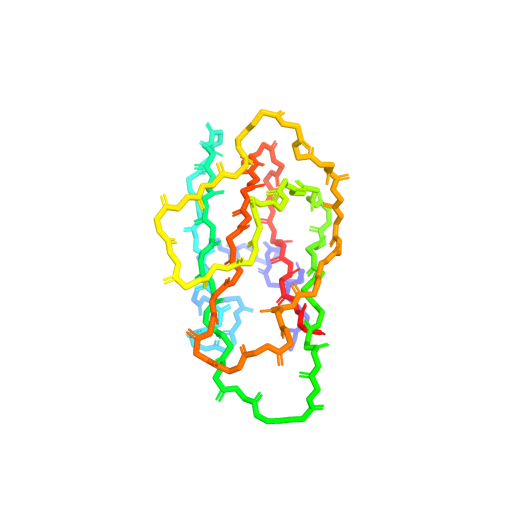 1 91 ? -4.417 8.276 3.369 1.00 93.62 91 LYS A O 1
ATOM 733 N N . THR A 1 92 ? -2.963 8.877 4.960 1.00 92.94 92 THR A N 1
ATOM 734 C CA . THR A 1 92 ? -3.645 8.207 6.079 1.00 92.94 92 THR A CA 1
ATOM 735 C C . THR A 1 92 ? -4.779 9.045 6.680 1.00 92.94 92 THR A C 1
ATOM 737 O O . THR A 1 92 ? -4.799 9.347 7.875 1.00 92.94 92 THR A O 1
ATOM 740 N N . GLY A 1 93 ? -5.730 9.444 5.831 1.00 89.75 93 GLY A N 1
ATOM 741 C CA . GLY A 1 93 ? -6.871 10.288 6.218 1.00 89.75 93 GLY A CA 1
ATOM 742 C C . GLY A 1 93 ? -8.144 9.535 6.626 1.00 89.75 93 GLY A C 1
ATOM 743 O O . GLY A 1 93 ? -9.129 10.169 6.986 1.00 89.75 93 GLY A O 1
ATOM 744 N N . ASN A 1 94 ? -8.157 8.198 6.553 1.00 88.56 94 ASN A N 1
ATOM 745 C CA . ASN A 1 94 ? -9.364 7.382 6.748 1.00 88.56 94 ASN A CA 1
ATOM 746 C C . ASN A 1 94 ? -9.192 6.319 7.856 1.00 88.56 94 ASN A C 1
ATOM 748 O O . ASN A 1 94 ? -8.849 5.178 7.549 1.00 88.56 94 ASN A O 1
ATOM 752 N N . PRO A 1 95 ? -9.399 6.654 9.141 1.00 86.62 95 PRO A N 1
ATOM 753 C CA . PRO A 1 95 ? -9.122 5.746 10.252 1.00 86.62 95 PRO A CA 1
ATOM 754 C C . PRO A 1 95 ? -9.785 4.369 10.101 1.00 86.62 95 PRO A C 1
ATOM 756 O O . PRO A 1 95 ? -10.992 4.265 9.889 1.00 86.62 95 PRO A O 1
ATOM 759 N N . GLY A 1 96 ? -9.004 3.302 10.254 1.00 83.06 96 GLY A N 1
ATOM 760 C CA . GLY A 1 96 ? -9.507 1.935 10.202 1.00 83.06 96 GLY A CA 1
ATOM 761 C C . GLY A 1 96 ? -8.432 0.930 9.811 1.00 83.06 96 GLY A C 1
ATOM 762 O O . GLY A 1 96 ? -7.265 1.274 9.647 1.00 83.06 96 GLY A O 1
ATOM 763 N N . LEU A 1 97 ? -8.852 -0.323 9.657 1.00 82.06 97 LEU A N 1
ATOM 764 C CA . LEU A 1 97 ? -8.014 -1.372 9.096 1.00 82.06 97 LEU A CA 1
ATOM 765 C C . LEU A 1 97 ? -8.163 -1.389 7.576 1.00 82.06 97 LEU A C 1
ATOM 767 O O . LEU A 1 97 ? -9.276 -1.531 7.057 1.00 82.06 97 LEU A O 1
ATOM 771 N N . TRP A 1 98 ? -7.039 -1.327 6.874 1.00 85.00 98 TRP A N 1
ATOM 772 C CA . TRP A 1 98 ? -6.983 -1.532 5.433 1.00 85.00 98 TRP A CA 1
ATOM 773 C C . TRP A 1 98 ? -6.216 -2.811 5.144 1.00 85.00 98 TRP A C 1
ATOM 775 O O . TRP A 1 98 ? -5.185 -3.082 5.753 1.00 85.00 98 TRP A O 1
ATOM 785 N N . THR A 1 99 ? -6.726 -3.609 4.213 1.00 83.50 99 THR A N 1
ATOM 786 C CA . THR A 1 99 ? -6.013 -4.800 3.756 1.00 83.50 99 THR A CA 1
ATOM 787 C C . THR A 1 99 ? -5.235 -4.465 2.497 1.00 83.50 99 THR A C 1
ATOM 789 O O . THR A 1 99 ? -5.827 -3.935 1.555 1.00 83.50 99 THR A O 1
ATOM 792 N N . LEU A 1 100 ? -3.955 -4.827 2.483 1.00 83.94 100 LEU A N 1
ATOM 793 C CA . LEU A 1 100 ? -3.104 -4.873 1.299 1.00 83.94 100 LEU A CA 1
ATOM 794 C C . LEU A 1 100 ? -2.921 -6.342 0.911 1.00 83.94 100 LEU A C 1
ATOM 796 O O . LEU A 1 100 ? -2.495 -7.139 1.746 1.00 83.94 100 LEU A O 1
ATOM 800 N N . ARG A 1 101 ? -3.284 -6.718 -0.316 1.00 77.75 101 ARG A N 1
ATOM 801 C CA . ARG A 1 101 ? -3.164 -8.103 -0.807 1.00 77.75 101 ARG A CA 1
ATOM 802 C C . ARG A 1 101 ? -2.660 -8.124 -2.242 1.00 77.75 101 ARG A C 1
ATOM 804 O O . ARG A 1 101 ? -2.883 -7.144 -2.948 1.00 77.75 101 ARG A O 1
ATOM 811 N N . SER A 1 102 ? -1.985 -9.218 -2.608 1.00 73.25 102 SER A N 1
ATOM 812 C CA . SER A 1 102 ? -1.689 -9.588 -4.000 1.00 73.25 102 SER A CA 1
ATOM 813 C C . SER A 1 102 ? -2.934 -10.106 -4.722 1.00 73.25 102 SER A C 1
ATOM 815 O O . SER A 1 102 ? -3.866 -10.550 -4.014 1.00 73.25 102 SER A O 1
#

Foldseek 3Di:
DQQVVQVVVPDDDVCSRDPHPQDDDDDAFDKDKDKDAADDPDFFFKKFKPPWWKFWQDKDPDPHTNPDDTDIDRMDTQDPDHRIITMIITTRHDDDDMDIGD

Radius of gyration: 15.08 Å; chains: 1; bounding box: 33×32×36 Å

pLDDT: mean 79.61, std 10.28, range [59.0, 95.0]

Sequence (102 aa):
VPVLIRILSGVRIAEALLPTGGELTVPKEKVIRVDTLRRLSGGPHTFHMHKVSFDPLGYFNTNRFKFLDSVRRDMTNMCETEGNFIAFRFKTGNPGLWTLRS